Protein AF-J9H4K2-F1 (afdb_monomer_lite)

InterPro domains:
  IPR011990 Tetratricopeptide-like helical domain superfamily [G3DSA:1.25.40.10] (13-102)
  IPR011990 Tetratricopeptide-like helical domain superfamily [SSF48452] (18-100)
  IPR019734 Tetratricopeptide repeat [PF13174] (19-44)
  IPR019734 Tetratricopeptide repeat [PS50005] (46-79)
  IPR019734 Tetratricopeptide repeat [SM00028] (46-79)

Foldseek 3Di:
DPPPPPPVVVLVVLLVVLVVCVVVLVLVVSLVSLVVSCVVCVPDALSSLQSNLSSCVSVVVLVSSLVSLVVNCVRPVPDPSVVVNVVSVVVVCVVCVVVPPD

Secondary structure (DSSP, 8-state):
------TTHHHHHHHHHHHHHHHHT-HHHHHHHHHHHHHH-TT--HHHHHHHHHHHHHHT-HHHHHHHHHHHHHH-TTSTHHHHHHHHHHHHHHHHTTTS--

Organism: NCBI:txid749906

Radius of gyration: 15.87 Å; chains: 1; bounding box: 60×27×39 Å

Sequence (102 aa):
MKHQISTAEQPAQELATARRLLTEGDTEAAIRTLNAFIGNHPDTDDQPFYLLGNAYRKRGDWQQALNQYLEAIDRNPDSPACAARDMLMDILNFYHKDMFNQ

Structure (mmCIF, N/CA/C/O backbone):
data_AF-J9H4K2-F1
#
_entry.id   AF-J9H4K2-F1
#
loop_
_atom_site.group_PDB
_atom_site.id
_atom_site.type_symbol
_atom_site.label_atom_id
_atom_site.label_alt_id
_atom_site.label_comp_id
_atom_site.label_asym_id
_atom_site.label_entity_id
_atom_site.label_seq_id
_atom_site.pdbx_PDB_ins_code
_atom_site.Cartn_x
_atom_site.Cartn_y
_atom_site.Cartn_z
_atom_site.occupancy
_atom_site.B_iso_or_equiv
_atom_site.auth_seq_id
_atom_site.auth_comp_id
_atom_site.auth_asym_id
_atom_site.auth_atom_id
_atom_site.pdbx_PDB_model_num
ATOM 1 N N . MET A 1 1 ? -31.635 3.961 20.425 1.00 48.09 1 MET A N 1
ATOM 2 C CA . MET A 1 1 ? -31.149 2.789 19.667 1.00 48.09 1 MET A CA 1
ATOM 3 C C . MET A 1 1 ? -29.634 2.860 19.629 1.00 48.09 1 MET A C 1
ATOM 5 O O . MET A 1 1 ? -29.096 3.724 18.951 1.00 48.09 1 MET A O 1
ATOM 9 N N . LYS A 1 2 ? -28.947 2.065 20.454 1.00 48.41 2 LYS A N 1
ATOM 10 C CA . LYS A 1 2 ? -27.482 1.998 20.439 1.00 48.41 2 LYS A CA 1
ATOM 11 C C . LYS A 1 2 ? -27.137 0.962 19.375 1.00 48.41 2 LYS A C 1
ATOM 13 O O . LYS A 1 2 ? -27.388 -0.214 19.606 1.00 48.41 2 LYS A O 1
ATOM 18 N N . HIS A 1 3 ? -26.707 1.404 18.195 1.00 53.97 3 HIS A N 1
ATOM 19 C CA . HIS A 1 3 ? -26.198 0.487 17.178 1.00 53.97 3 HIS A CA 1
ATOM 20 C C . HIS A 1 3 ? -24.947 -0.156 17.767 1.00 53.97 3 HIS A C 1
ATOM 22 O O . HIS A 1 3 ? -23.924 0.497 17.956 1.00 53.97 3 HIS A O 1
ATOM 28 N N . GLN A 1 4 ? -25.100 -1.404 18.187 1.00 52.53 4 GLN A N 1
ATOM 29 C CA . GLN A 1 4 ? -24.024 -2.241 18.670 1.00 52.53 4 GLN A CA 1
ATOM 30 C C . GLN A 1 4 ? -23.282 -2.675 17.410 1.00 52.53 4 GLN A C 1
ATOM 32 O O . GLN A 1 4 ? -23.721 -3.586 16.719 1.00 52.53 4 GLN A O 1
ATOM 37 N N . ILE A 1 5 ? -22.262 -1.902 17.034 1.00 55.16 5 ILE A N 1
ATOM 38 C CA . ILE A 1 5 ? -21.405 -2.204 15.885 1.00 55.16 5 ILE A CA 1
ATOM 39 C C . ILE A 1 5 ? -20.803 -3.578 16.170 1.00 55.16 5 ILE A C 1
ATOM 41 O O . ILE A 1 5 ? -20.184 -3.768 17.221 1.00 55.16 5 ILE A O 1
ATOM 45 N N . SER A 1 6 ? -21.059 -4.549 15.296 1.00 57.38 6 SER A N 1
ATOM 46 C CA . SER A 1 6 ? -20.553 -5.902 15.489 1.00 57.38 6 SER A CA 1
ATOM 47 C C . SER A 1 6 ? -19.031 -5.857 15.389 1.00 57.38 6 SER A C 1
ATOM 49 O O . SER A 1 6 ? -18.480 -5.215 14.497 1.00 57.38 6 SER A O 1
ATOM 51 N N . THR A 1 7 ? -18.328 -6.557 16.275 1.00 59.06 7 THR A N 1
ATOM 52 C CA . THR A 1 7 ? -16.856 -6.564 16.364 1.00 59.06 7 THR A CA 1
ATOM 53 C C . THR A 1 7 ? -16.161 -6.987 15.058 1.00 59.06 7 THR A C 1
ATOM 55 O O . THR A 1 7 ? -14.991 -6.688 14.853 1.00 59.06 7 THR A O 1
ATOM 58 N N . ALA A 1 8 ? -16.887 -7.649 14.150 1.00 59.38 8 ALA A N 1
ATOM 59 C CA . ALA A 1 8 ? -16.422 -8.048 12.822 1.00 59.38 8 ALA A CA 1
ATOM 60 C C . ALA A 1 8 ? -16.495 -6.931 11.754 1.00 59.38 8 ALA A C 1
ATOM 62 O O . ALA A 1 8 ? -15.836 -7.030 10.724 1.00 59.38 8 ALA A O 1
ATOM 63 N N . GLU A 1 9 ? -17.267 -5.862 11.977 1.00 64.44 9 GLU A N 1
ATOM 64 C CA . GLU A 1 9 ? -17.438 -4.755 11.016 1.00 64.44 9 GLU A CA 1
ATOM 65 C C . GLU A 1 9 ? -16.372 -3.662 11.182 1.00 64.44 9 GLU A C 1
ATOM 67 O O . GLU A 1 9 ? -16.078 -2.917 10.246 1.00 64.44 9 GLU A O 1
ATOM 72 N N . GLN A 1 10 ? -15.762 -3.594 12.367 1.00 72.56 10 GLN A N 1
ATOM 73 C CA . GLN A 1 10 ? -14.730 -2.617 12.708 1.00 72.56 10 GLN A CA 1
ATOM 74 C C . GLN A 1 10 ? -13.533 -2.646 11.742 1.00 72.56 10 GLN A C 1
ATOM 76 O O . GLN A 1 10 ? -13.231 -1.597 11.166 1.00 72.56 10 GLN A O 1
ATOM 81 N N . PRO A 1 11 ? -12.903 -3.806 11.456 1.00 83.19 11 PRO A N 1
ATOM 82 C CA . PRO A 1 11 ? -11.737 -3.813 10.586 1.00 83.19 11 PRO A CA 1
ATOM 83 C C . PRO A 1 11 ? -12.063 -3.435 9.131 1.00 83.19 11 PRO A C 1
ATOM 85 O O . PRO A 1 11 ? -11.315 -2.708 8.473 1.00 83.19 11 PRO A O 1
ATOM 88 N N . ALA A 1 12 ? -13.223 -3.861 8.627 1.00 85.31 12 ALA A N 1
ATOM 89 C CA . ALA A 1 12 ? -13.676 -3.495 7.288 1.00 85.31 12 ALA A CA 1
ATOM 90 C C . ALA A 1 12 ? -13.907 -1.977 7.160 1.00 85.31 12 ALA A C 1
ATOM 92 O O . ALA A 1 12 ? -13.555 -1.369 6.145 1.00 85.31 12 ALA A O 1
ATOM 93 N N . GLN A 1 13 ? -14.457 -1.346 8.200 1.00 87.38 13 GLN A N 1
ATOM 94 C CA . GLN A 1 13 ? -14.694 0.094 8.230 1.00 87.38 13 GLN A CA 1
ATOM 95 C C . GLN A 1 13 ? -13.389 0.904 8.328 1.00 87.38 13 GLN A C 1
ATOM 97 O O . GLN A 1 13 ? -13.267 1.964 7.703 1.00 87.38 13 GLN A O 1
ATOM 102 N N . GLU A 1 14 ? -12.393 0.406 9.059 1.00 87.81 14 GLU A N 1
ATOM 103 C CA . GLU A 1 14 ? -11.060 1.016 9.126 1.00 87.81 14 GLU A CA 1
ATOM 104 C C . GLU A 1 14 ? -10.361 0.995 7.758 1.00 87.81 14 GLU A C 1
ATOM 106 O O . GLU A 1 14 ? -9.861 2.029 7.299 1.00 87.81 14 GLU A O 1
ATOM 111 N N . LEU A 1 15 ? -10.431 -0.127 7.033 1.00 91.56 15 LEU A N 1
ATOM 112 C CA . LEU A 1 15 ? -9.911 -0.217 5.664 1.00 91.56 15 LEU A CA 1
ATOM 113 C C . LEU A 1 15 ? -10.680 0.666 4.679 1.00 91.56 15 LEU A C 1
ATOM 115 O O . LEU A 1 15 ? -10.072 1.317 3.824 1.00 91.56 15 LEU A O 1
ATOM 119 N N . ALA A 1 16 ? -12.006 0.740 4.800 1.00 93.81 16 ALA A N 1
ATOM 120 C CA . ALA A 1 16 ? -12.814 1.654 3.996 1.00 93.81 16 ALA A CA 1
ATOM 121 C C . ALA A 1 16 ? -12.416 3.121 4.239 1.00 93.81 16 ALA A C 1
ATOM 123 O O . ALA A 1 16 ? -12.317 3.909 3.295 1.00 93.81 16 ALA A O 1
ATOM 124 N N . THR A 1 17 ? -12.109 3.475 5.489 1.00 94.69 17 THR A N 1
ATOM 125 C CA . THR A 1 17 ? -11.618 4.808 5.856 1.00 94.69 17 THR A CA 1
ATOM 126 C C . THR A 1 17 ? -10.270 5.099 5.204 1.00 94.69 17 THR A C 1
ATOM 128 O O . THR A 1 17 ? -10.116 6.148 4.579 1.00 94.69 17 THR A O 1
ATOM 131 N N . ALA A 1 18 ? -9.320 4.161 5.264 1.00 95.12 18 ALA A N 1
ATOM 132 C CA . ALA A 1 18 ? -8.027 4.309 4.599 1.00 95.12 18 ALA A CA 1
ATOM 133 C C . ALA A 1 18 ? -8.165 4.516 3.079 1.00 95.12 18 ALA A C 1
ATOM 135 O O . ALA A 1 18 ? -7.521 5.399 2.511 1.00 95.12 18 ALA A O 1
ATOM 136 N N . ARG A 1 19 ? -9.048 3.762 2.408 1.00 95.44 19 ARG A N 1
ATOM 137 C CA . ARG A 1 19 ? -9.326 3.940 0.967 1.00 95.44 19 ARG A CA 1
ATOM 138 C C . ARG A 1 19 ? -9.871 5.321 0.638 1.00 95.44 19 ARG A C 1
ATOM 140 O O . ARG A 1 19 ? -9.468 5.921 -0.361 1.00 95.44 19 ARG A O 1
ATOM 147 N N . ARG A 1 20 ? -10.791 5.820 1.466 1.00 97.31 20 ARG A N 1
ATOM 148 C CA . ARG A 1 20 ? -11.358 7.157 1.300 1.00 97.31 20 ARG A CA 1
ATOM 149 C C . ARG A 1 20 ? -10.265 8.220 1.417 1.00 97.31 20 ARG A C 1
ATOM 151 O O . ARG A 1 20 ? -10.134 9.024 0.503 1.00 97.31 20 ARG A O 1
ATOM 158 N N . LEU A 1 21 ? -9.411 8.137 2.439 1.00 96.75 21 LEU A N 1
ATOM 159 C CA . LEU A 1 21 ? -8.278 9.055 2.624 1.00 96.75 21 LEU A CA 1
ATOM 160 C C . LEU A 1 21 ? -7.322 9.054 1.415 1.00 96.75 21 LEU A C 1
ATOM 162 O 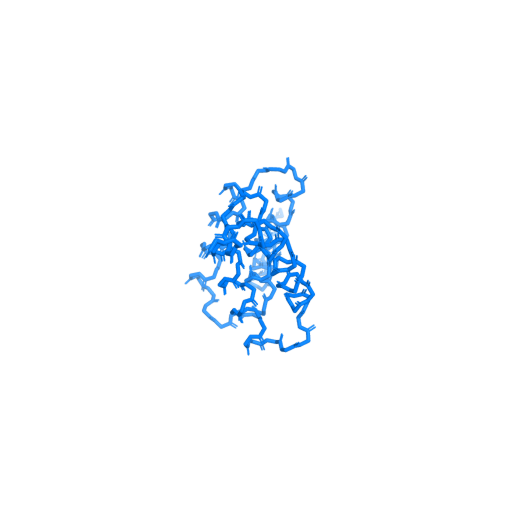O . LEU A 1 21 ? -6.905 10.110 0.950 1.00 96.75 21 LEU A O 1
ATOM 166 N N . LEU A 1 22 ? -7.030 7.887 0.827 1.00 95.81 22 LEU A N 1
ATOM 167 C CA . LEU A 1 22 ? -6.214 7.797 -0.398 1.00 95.81 22 LEU A CA 1
ATOM 168 C C . LEU A 1 22 ? -6.862 8.442 -1.629 1.00 95.81 22 LEU A C 1
ATOM 170 O O . LEU A 1 22 ? -6.152 8.904 -2.533 1.00 95.81 22 LEU A O 1
ATOM 174 N N . THR A 1 23 ? -8.193 8.428 -1.679 1.00 95.38 23 THR A N 1
ATOM 175 C CA . THR A 1 23 ? -8.987 9.048 -2.747 1.00 95.38 23 THR A CA 1
ATOM 176 C C . THR A 1 23 ? -9.036 10.564 -2.571 1.00 95.38 23 THR A C 1
ATOM 178 O O . THR A 1 23 ? -8.896 11.292 -3.547 1.00 95.38 23 THR A O 1
ATOM 181 N N . GLU A 1 24 ? -9.154 11.030 -1.328 1.00 95.75 24 GLU A N 1
ATOM 182 C CA . GLU A 1 24 ? -9.129 12.449 -0.949 1.00 95.75 24 GLU A CA 1
ATOM 183 C C . GLU A 1 24 ? -7.727 13.070 -1.063 1.00 95.75 24 GLU A C 1
ATOM 185 O O . GLU A 1 24 ? -7.590 14.286 -1.137 1.00 95.75 24 GLU A O 1
ATOM 190 N N . GLY A 1 25 ? -6.682 12.240 -1.141 1.00 93.50 25 GLY A N 1
ATOM 191 C CA . GLY A 1 25 ? -5.291 12.681 -1.254 1.00 93.50 25 GLY A CA 1
ATOM 192 C C . GLY A 1 25 ? -4.574 12.822 0.090 1.00 93.50 25 GLY A C 1
ATOM 193 O O . GLY A 1 25 ? -3.365 13.063 0.098 1.00 93.50 25 GLY A O 1
ATOM 194 N N . ASP A 1 26 ? -5.270 12.566 1.201 1.00 96.88 26 ASP A N 1
ATOM 195 C CA . ASP A 1 26 ? -4.762 12.563 2.578 1.00 96.88 26 ASP A CA 1
ATOM 196 C C . ASP A 1 26 ? -3.870 11.342 2.856 1.00 96.88 26 ASP A C 1
ATOM 198 O O . ASP A 1 26 ? -4.116 10.492 3.717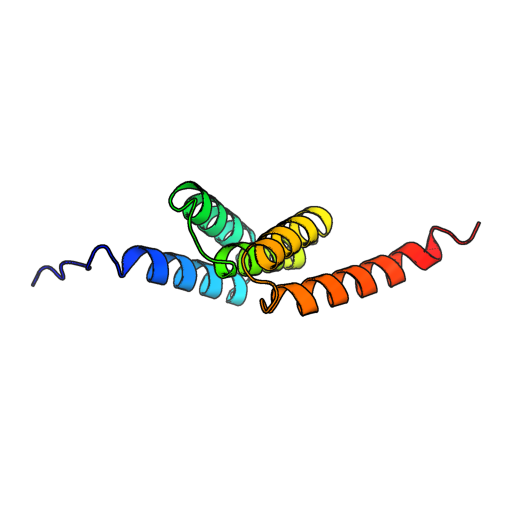 1.00 96.88 26 ASP A O 1
ATOM 202 N N . THR A 1 27 ? -2.786 11.260 2.094 1.00 95.94 27 THR A N 1
ATOM 203 C CA . THR A 1 27 ? -1.887 10.108 2.021 1.00 95.94 27 THR A CA 1
ATOM 204 C C . THR A 1 27 ? -1.241 9.810 3.374 1.00 95.94 27 THR A C 1
ATOM 206 O O . THR A 1 27 ? -1.190 8.658 3.795 1.00 95.94 27 THR A O 1
ATOM 209 N N . GLU A 1 28 ? -0.826 10.840 4.112 1.00 97.25 28 GLU A N 1
ATOM 210 C CA . GLU A 1 28 ? -0.249 10.685 5.453 1.00 97.25 28 GLU A CA 1
ATOM 211 C C . GLU A 1 28 ? -1.248 10.120 6.468 1.00 97.25 28 GLU A C 1
ATOM 213 O O . GLU A 1 28 ? -0.890 9.292 7.308 1.00 97.25 28 GLU A O 1
ATOM 218 N N . ALA A 1 29 ? -2.512 10.547 6.399 1.00 96.81 29 ALA A N 1
ATOM 219 C CA . ALA A 1 29 ? -3.551 10.005 7.265 1.00 96.81 29 ALA A CA 1
ATOM 220 C C . ALA A 1 29 ? -3.830 8.539 6.916 1.00 96.81 29 ALA A C 1
ATOM 222 O O . ALA A 1 29 ? -3.884 7.707 7.820 1.00 96.81 29 ALA A O 1
ATOM 223 N N . ALA A 1 30 ? -3.909 8.209 5.622 1.00 97.56 30 ALA A N 1
ATOM 224 C CA . ALA A 1 30 ? -4.080 6.834 5.166 1.00 97.56 30 ALA A CA 1
ATOM 225 C C . ALA A 1 30 ? -2.950 5.914 5.658 1.00 97.56 30 ALA A C 1
ATOM 227 O O . ALA A 1 30 ? -3.232 4.839 6.182 1.00 97.56 30 ALA A O 1
ATOM 228 N N . ILE A 1 31 ? -1.688 6.349 5.556 1.00 98.00 31 ILE A N 1
ATOM 229 C CA . ILE A 1 31 ? -0.518 5.595 6.040 1.00 98.00 31 ILE A CA 1
ATOM 230 C C . ILE A 1 31 ? -0.629 5.314 7.540 1.00 98.00 31 ILE A C 1
ATOM 232 O O . ILE A 1 31 ? -0.399 4.186 7.973 1.00 98.00 31 ILE A O 1
ATOM 236 N N . ARG A 1 32 ? -0.994 6.316 8.351 1.00 97.06 32 ARG A N 1
ATOM 237 C CA . ARG A 1 32 ? -1.163 6.122 9.801 1.00 97.06 32 ARG A CA 1
ATOM 238 C C . ARG A 1 32 ? -2.280 5.132 10.117 1.00 97.06 32 ARG A C 1
ATOM 240 O O . ARG A 1 32 ? -2.071 4.245 10.938 1.00 97.06 32 ARG A O 1
ATOM 247 N N . THR A 1 33 ? -3.432 5.264 9.458 1.00 95.81 33 THR A N 1
ATOM 248 C CA . THR A 1 33 ? -4.569 4.351 9.644 1.00 95.81 33 THR A CA 1
ATOM 249 C C . THR A 1 33 ? -4.200 2.918 9.270 1.00 95.81 33 THR A C 1
ATOM 251 O O . THR A 1 33 ? -4.469 2.007 10.041 1.00 95.81 33 THR A O 1
ATOM 254 N N . LEU A 1 34 ? -3.532 2.714 8.134 1.00 97.00 34 LEU A N 1
ATOM 255 C CA . LEU A 1 34 ? -3.138 1.383 7.664 1.00 97.00 34 LEU A CA 1
ATOM 256 C C . LEU A 1 34 ? -2.065 0.738 8.549 1.00 97.00 34 LEU A C 1
ATOM 258 O O . LEU A 1 34 ? -2.164 -0.447 8.844 1.00 97.00 34 LEU A O 1
ATOM 262 N N . ASN A 1 35 ? -1.081 1.503 9.029 1.00 96.56 35 ASN A N 1
ATOM 263 C CA . ASN A 1 35 ? -0.083 0.980 9.967 1.00 96.56 35 ASN A CA 1
ATOM 264 C C . ASN A 1 35 ? -0.708 0.569 11.306 1.00 96.56 35 ASN A C 1
ATOM 266 O O . ASN A 1 35 ? -0.378 -0.489 11.836 1.00 96.56 35 ASN A O 1
ATOM 270 N N . ALA A 1 36 ? -1.627 1.380 11.841 1.00 94.94 36 ALA A N 1
ATOM 271 C CA . ALA A 1 36 ? -2.359 1.025 13.055 1.00 94.94 36 ALA A CA 1
ATOM 272 C C . ALA A 1 36 ? -3.205 -0.240 12.843 1.00 94.94 36 ALA A C 1
ATOM 274 O O . ALA A 1 36 ? -3.184 -1.140 13.677 1.00 94.94 36 ALA A O 1
ATOM 275 N N . PHE A 1 37 ? -3.884 -0.330 11.699 1.00 94.44 37 PHE A N 1
ATOM 276 C CA . PHE A 1 37 ? -4.679 -1.490 11.321 1.00 94.44 37 PHE A CA 1
ATOM 277 C C . PHE A 1 37 ? -3.839 -2.773 11.277 1.00 94.44 37 PHE A C 1
ATOM 279 O O . PHE A 1 37 ? -4.164 -3.744 11.953 1.00 94.44 37 PHE A O 1
ATOM 286 N N . ILE A 1 38 ? -2.726 -2.765 10.538 1.00 94.56 38 ILE A N 1
ATOM 287 C CA . ILE A 1 38 ? -1.826 -3.921 10.413 1.00 94.56 38 ILE A CA 1
ATOM 288 C C . ILE A 1 38 ? -1.228 -4.300 11.776 1.00 94.56 38 ILE A C 1
ATOM 290 O O . ILE A 1 38 ? -1.144 -5.480 12.105 1.00 94.56 38 ILE A O 1
ATOM 294 N N . GLY A 1 39 ? -0.863 -3.316 12.605 1.00 93.06 39 GLY A N 1
ATOM 295 C CA . GLY A 1 39 ? -0.341 -3.565 13.952 1.00 93.06 39 GLY A CA 1
ATOM 296 C C . GLY A 1 39 ? -1.357 -4.210 14.902 1.00 93.06 39 GLY A C 1
ATOM 297 O O . GLY A 1 39 ? -0.976 -5.010 15.753 1.00 93.06 39 GLY A O 1
ATOM 298 N N . ASN A 1 40 ? -2.644 -3.895 14.743 1.00 91.06 40 ASN A N 1
ATOM 299 C CA . ASN A 1 40 ? -3.731 -4.485 15.528 1.00 91.06 40 ASN A CA 1
ATOM 300 C C . ASN A 1 40 ? -4.213 -5.835 14.966 1.00 91.06 40 ASN A C 1
ATOM 302 O O . ASN A 1 40 ? -4.832 -6.617 15.689 1.00 91.06 40 ASN A O 1
ATOM 306 N N . HIS A 1 41 ? -3.936 -6.106 13.689 1.00 88.31 41 HIS A N 1
ATOM 307 C CA . HIS A 1 41 ? -4.388 -7.286 12.958 1.00 88.31 41 HIS A CA 1
ATOM 308 C C . HIS A 1 41 ? -3.210 -7.958 12.230 1.00 88.31 41 HIS A C 1
ATOM 310 O O . HIS A 1 41 ? -3.125 -7.876 11.003 1.00 88.31 41 HIS A O 1
ATOM 316 N N . PRO A 1 42 ? -2.299 -8.636 12.956 1.00 86.44 42 PRO A N 1
ATOM 317 C CA . PRO A 1 42 ? -1.115 -9.254 12.352 1.00 86.44 42 PRO A CA 1
ATOM 318 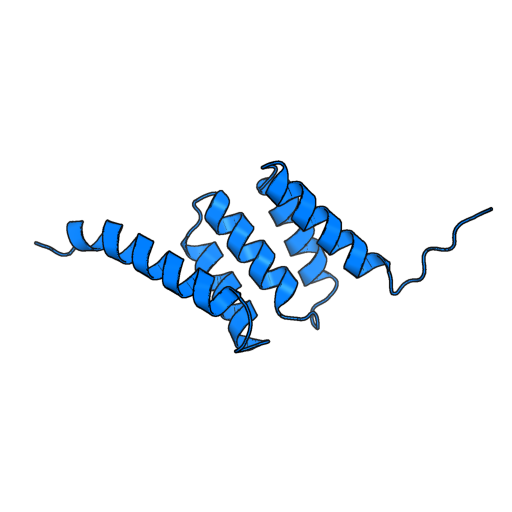C C . PRO A 1 42 ? -1.461 -10.341 11.321 1.00 86.44 42 PRO A C 1
ATOM 320 O O . PRO A 1 42 ? -0.731 -10.512 10.347 1.00 86.44 42 PRO A O 1
ATOM 323 N N . ASP A 1 43 ? -2.605 -11.009 11.498 1.00 87.62 43 ASP A N 1
ATOM 324 C CA . ASP A 1 43 ? -3.109 -12.078 10.625 1.00 87.62 43 ASP A CA 1
ATOM 325 C C . ASP A 1 43 ? -4.052 -11.558 9.522 1.00 87.62 43 ASP A C 1
ATOM 327 O O . ASP A 1 43 ? -4.929 -12.277 9.046 1.00 87.62 43 ASP A O 1
ATOM 331 N N . THR A 1 44 ? -3.944 -10.279 9.151 1.00 88.56 44 THR A N 1
ATOM 332 C CA . THR A 1 44 ? -4.766 -9.700 8.082 1.00 88.56 44 THR A CA 1
ATOM 333 C C . THR A 1 44 ? -4.296 -10.126 6.685 1.00 88.56 44 THR A C 1
ATOM 335 O O . THR A 1 44 ? -3.121 -10.435 6.477 1.00 88.56 44 THR A O 1
ATOM 338 N N . ASP A 1 45 ? -5.227 -10.110 5.727 1.00 92.50 45 ASP A N 1
ATOM 339 C CA . ASP A 1 45 ? -5.000 -10.463 4.322 1.00 92.50 45 ASP A CA 1
ATOM 340 C C . ASP A 1 45 ? -4.054 -9.478 3.602 1.00 92.50 45 ASP A C 1
ATOM 342 O O . ASP A 1 45 ? -3.543 -8.518 4.175 1.00 92.50 45 ASP A O 1
ATOM 346 N N . ASP A 1 46 ? -3.834 -9.668 2.300 1.00 96.00 46 ASP A N 1
ATOM 347 C CA . ASP A 1 46 ? -2.941 -8.836 1.480 1.00 96.00 46 ASP A CA 1
ATOM 348 C C . ASP A 1 46 ? -3.406 -7.379 1.306 1.00 96.00 46 ASP A C 1
ATOM 350 O O . ASP A 1 46 ? -2.615 -6.461 1.069 1.00 96.00 46 ASP A O 1
ATOM 354 N N . GLN A 1 47 ? -4.712 -7.152 1.423 1.00 95.81 47 GLN A N 1
ATOM 355 C CA . GLN A 1 47 ? -5.357 -5.907 1.034 1.00 95.81 47 GLN A CA 1
ATOM 356 C C . GLN A 1 47 ? -4.843 -4.638 1.756 1.00 95.81 47 GLN A C 1
ATOM 358 O O . GLN A 1 47 ? -4.655 -3.618 1.081 1.00 95.81 47 GLN A O 1
ATOM 363 N N . PRO A 1 48 ? -4.605 -4.629 3.082 1.00 96.44 48 PRO A N 1
ATOM 364 C CA . PRO A 1 48 ? -4.062 -3.469 3.790 1.00 96.44 48 PRO A CA 1
ATOM 365 C C . PRO A 1 48 ? -2.633 -3.145 3.347 1.00 96.44 48 PRO A C 1
ATOM 367 O O . PRO A 1 48 ? -2.309 -1.971 3.170 1.00 96.44 48 PRO A O 1
ATOM 370 N N . PHE A 1 49 ? -1.807 -4.165 3.091 1.00 97.94 49 PHE A N 1
ATOM 371 C CA . PHE A 1 49 ? -0.442 -4.006 2.582 1.00 97.94 49 PHE A CA 1
ATOM 372 C C . PHE A 1 49 ? -0.450 -3.413 1.169 1.00 97.94 49 PHE A C 1
ATOM 374 O O . PHE A 1 49 ? 0.262 -2.447 0.894 1.00 97.94 49 PHE A O 1
ATOM 381 N N . TYR A 1 50 ? -1.348 -3.884 0.299 1.00 98.19 50 TYR A N 1
ATOM 382 C CA . TYR A 1 50 ? -1.551 -3.294 -1.026 1.00 98.19 50 TYR A CA 1
ATOM 383 C C . TYR A 1 50 ? -1.963 -1.811 -0.955 1.00 98.19 50 TYR A C 1
ATOM 385 O O . TYR A 1 50 ? -1.433 -0.964 -1.683 1.00 98.19 50 TYR A O 1
ATOM 393 N N . LEU A 1 51 ? -2.899 -1.461 -0.068 1.00 97.69 51 LEU A N 1
ATOM 394 C CA . LEU A 1 51 ? -3.313 -0.069 0.135 1.00 97.69 51 LEU A CA 1
ATOM 395 C C . LEU A 1 51 ? -2.183 0.790 0.710 1.00 97.69 51 LEU A C 1
ATOM 397 O O . LEU A 1 51 ? -2.025 1.939 0.294 1.00 97.69 51 LEU A O 1
ATOM 401 N N . LEU A 1 52 ? -1.379 0.240 1.618 1.00 98.19 52 LEU A N 1
ATOM 402 C CA . LEU A 1 52 ? -0.257 0.946 2.227 1.00 98.19 52 LEU A CA 1
ATOM 403 C C . LEU A 1 52 ? 0.858 1.186 1.202 1.00 98.19 52 LEU A C 1
ATOM 405 O O . LEU A 1 52 ? 1.397 2.290 1.134 1.00 98.19 52 LEU A O 1
ATOM 409 N N . GLY A 1 53 ? 1.120 0.214 0.326 1.00 98.06 53 GLY A N 1
ATOM 410 C CA . GLY A 1 53 ? 2.014 0.383 -0.817 1.00 98.06 53 GLY A CA 1
ATOM 411 C C . GLY A 1 53 ? 1.551 1.497 -1.755 1.00 98.06 53 GLY A C 1
ATOM 412 O O . GLY A 1 53 ? 2.337 2.367 -2.131 1.00 98.06 53 GLY A O 1
ATOM 413 N N . ASN A 1 54 ? 0.249 1.558 -2.052 1.00 98.00 54 ASN A N 1
ATOM 414 C CA . ASN A 1 54 ? -0.335 2.649 -2.838 1.00 98.00 54 ASN A CA 1
ATOM 415 C C . ASN A 1 54 ? -0.199 4.015 -2.158 1.00 98.00 54 ASN A C 1
ATOM 417 O O . ASN A 1 54 ? 0.015 5.021 -2.840 1.00 98.00 54 ASN A O 1
ATOM 421 N N . ALA A 1 55 ? -0.321 4.055 -0.832 1.00 98.12 55 ALA A N 1
ATOM 422 C CA . ALA A 1 55 ? -0.135 5.263 -0.046 1.00 98.12 55 ALA A CA 1
ATOM 423 C C . ALA A 1 55 ? 1.311 5.767 -0.144 1.00 98.12 55 ALA A C 1
ATOM 425 O O . ALA A 1 55 ? 1.548 6.906 -0.547 1.00 98.12 55 ALA A O 1
ATOM 426 N N . TYR A 1 56 ? 2.292 4.900 0.113 1.00 98.19 56 TYR A N 1
ATOM 427 C CA . TYR A 1 56 ? 3.705 5.250 -0.028 1.00 98.19 56 TYR A CA 1
ATOM 428 C C . TYR A 1 56 ? 4.065 5.644 -1.465 1.00 98.19 56 TYR A C 1
ATOM 430 O O . TYR A 1 56 ? 4.762 6.638 -1.670 1.00 98.19 56 TYR A O 1
ATOM 438 N N . ARG A 1 57 ? 3.497 4.963 -2.469 1.00 96.50 57 ARG A N 1
ATOM 439 C CA . ARG A 1 57 ? 3.671 5.313 -3.885 1.00 96.50 57 ARG A CA 1
ATOM 440 C C . ARG A 1 57 ? 3.163 6.725 -4.181 1.00 96.50 57 ARG A C 1
ATOM 442 O O . ARG A 1 57 ? 3.861 7.495 -4.829 1.00 96.50 57 ARG A O 1
ATOM 449 N N . LYS A 1 58 ? 1.968 7.088 -3.697 1.00 95.50 58 LYS A N 1
ATOM 450 C CA . LYS A 1 58 ? 1.402 8.445 -3.843 1.00 95.50 58 LYS A CA 1
ATOM 451 C C . LYS A 1 58 ? 2.252 9.513 -3.155 1.00 95.50 58 LYS A C 1
ATOM 453 O O . LYS A 1 58 ? 2.329 10.629 -3.654 1.00 95.50 58 LYS A O 1
ATOM 458 N N . ARG A 1 59 ? 2.900 9.164 -2.042 1.00 96.12 59 ARG A N 1
ATOM 459 C CA . ARG A 1 59 ? 3.838 10.042 -1.332 1.00 96.12 59 ARG A CA 1
ATOM 460 C C . ARG A 1 59 ? 5.178 10.221 -2.059 1.00 96.12 59 ARG A C 1
ATOM 462 O O . ARG A 1 59 ? 5.898 11.165 -1.759 1.00 96.12 59 ARG A O 1
ATOM 469 N N . GLY A 1 60 ? 5.513 9.330 -2.995 1.00 94.25 60 GLY A N 1
ATOM 470 C CA . GLY A 1 60 ? 6.824 9.271 -3.650 1.00 94.25 60 GLY A CA 1
ATOM 471 C C . GLY A 1 60 ? 7.865 8.455 -2.877 1.00 94.25 60 GLY A C 1
ATOM 472 O O . GLY A 1 60 ? 9.045 8.483 -3.209 1.00 94.25 60 GLY A O 1
ATOM 473 N N . ASP A 1 61 ? 7.442 7.712 -1.853 1.00 96.00 61 ASP A N 1
ATOM 474 C CA . ASP A 1 61 ? 8.300 6.799 -1.100 1.00 96.00 61 ASP A CA 1
ATOM 475 C C . ASP A 1 61 ? 8.302 5.423 -1.775 1.00 96.00 61 ASP A C 1
ATOM 477 O O . ASP A 1 61 ? 7.615 4.482 -1.372 1.00 96.00 61 ASP A O 1
ATOM 481 N N . TRP A 1 62 ? 9.027 5.338 -2.888 1.00 93.44 62 TRP A N 1
ATOM 482 C CA . TRP A 1 62 ? 9.029 4.169 -3.765 1.00 93.44 62 TRP A CA 1
ATOM 483 C C . TRP A 1 62 ? 9.585 2.915 -3.086 1.00 93.44 62 TRP A C 1
ATOM 485 O O . TRP A 1 62 ? 9.104 1.814 -3.343 1.00 93.44 62 TRP A O 1
ATOM 495 N N . GLN A 1 63 ? 10.561 3.071 -2.187 1.00 94.44 63 GLN A N 1
ATOM 496 C CA . GLN A 1 63 ? 11.142 1.950 -1.453 1.00 94.44 63 GLN A CA 1
ATOM 497 C C . GLN A 1 63 ? 10.121 1.340 -0.490 1.00 94.44 63 GLN A C 1
ATOM 499 O O . GLN A 1 63 ? 9.927 0.124 -0.492 1.00 94.44 63 GLN A O 1
ATOM 504 N N . GLN A 1 64 ? 9.430 2.168 0.301 1.00 97.38 64 GLN A N 1
ATOM 505 C CA . GLN A 1 64 ? 8.377 1.657 1.175 1.00 97.38 64 GLN A CA 1
ATOM 506 C C . GLN A 1 64 ? 7.216 1.086 0.366 1.00 97.38 64 GLN A C 1
ATOM 508 O O . GLN A 1 64 ? 6.724 0.013 0.699 1.00 97.38 64 GLN A O 1
ATOM 513 N N . ALA A 1 65 ? 6.827 1.737 -0.733 1.00 98.06 65 ALA A N 1
ATOM 514 C CA . ALA A 1 65 ? 5.785 1.225 -1.615 1.00 98.06 65 ALA A CA 1
ATOM 515 C C . ALA A 1 65 ? 6.090 -0.196 -2.105 1.00 98.06 65 ALA A C 1
ATOM 517 O O . ALA A 1 65 ? 5.243 -1.079 -1.989 1.00 98.06 65 ALA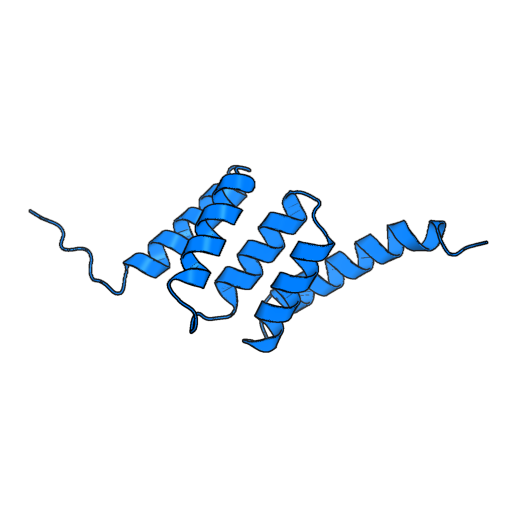 A O 1
ATOM 518 N N . LEU A 1 66 ? 7.315 -0.416 -2.593 1.00 97.38 66 LEU A N 1
ATOM 519 C CA . LEU A 1 66 ? 7.772 -1.717 -3.066 1.00 97.38 66 LEU A CA 1
ATOM 520 C C . LEU A 1 66 ? 7.720 -2.773 -1.959 1.00 97.38 66 LEU A C 1
ATOM 522 O O . LEU A 1 66 ? 7.177 -3.851 -2.186 1.00 97.38 66 LEU A O 1
ATOM 526 N N . ASN A 1 67 ? 8.226 -2.455 -0.765 1.00 97.62 67 ASN A N 1
ATOM 527 C CA . ASN A 1 67 ? 8.224 -3.395 0.356 1.00 97.62 67 ASN A CA 1
ATOM 528 C C . ASN A 1 67 ? 6.799 -3.831 0.722 1.00 97.62 67 ASN A C 1
ATOM 530 O O . ASN A 1 67 ? 6.546 -5.020 0.880 1.00 97.62 67 ASN A O 1
ATOM 534 N N . GLN A 1 68 ? 5.851 -2.892 0.787 1.00 98.25 68 GLN A N 1
ATOM 535 C CA . GLN A 1 68 ? 4.466 -3.235 1.125 1.00 98.25 68 GLN A CA 1
ATOM 536 C C . GLN A 1 68 ? 3.760 -4.015 0.012 1.00 98.25 68 GLN A C 1
ATOM 538 O O . GLN A 1 68 ? 2.924 -4.870 0.297 1.00 98.25 68 GLN A O 1
ATOM 543 N N . TYR A 1 69 ? 4.099 -3.775 -1.259 1.00 98.50 69 TYR A N 1
ATOM 544 C CA . TYR A 1 69 ? 3.595 -4.626 -2.336 1.00 98.50 69 TYR A CA 1
ATOM 545 C C . TYR A 1 69 ? 4.143 -6.049 -2.243 1.00 98.50 69 TYR A C 1
ATOM 547 O O . TYR A 1 69 ? 3.387 -6.985 -2.465 1.00 98.50 69 TYR A O 1
ATOM 555 N N . LEU A 1 70 ? 5.416 -6.231 -1.888 1.00 97.94 70 LEU A N 1
ATOM 556 C CA . LEU A 1 70 ? 5.985 -7.567 -1.693 1.00 97.94 70 LEU A CA 1
ATOM 557 C C . LEU A 1 70 ? 5.299 -8.313 -0.541 1.00 97.94 70 LEU A C 1
ATOM 559 O O . LEU A 1 70 ? 4.924 -9.465 -0.725 1.00 97.94 70 LEU A O 1
ATOM 563 N N . GLU A 1 71 ? 5.036 -7.644 0.583 1.00 97.38 71 GLU A N 1
ATOM 564 C CA . GLU A 1 71 ? 4.281 -8.216 1.712 1.00 97.38 71 GLU A CA 1
ATOM 565 C C . GLU A 1 71 ? 2.845 -8.624 1.344 1.00 97.38 71 GLU A C 1
ATOM 567 O O . GLU A 1 71 ? 2.325 -9.619 1.852 1.00 97.38 71 GLU A O 1
ATOM 572 N N . ALA A 1 72 ? 2.191 -7.864 0.461 1.00 97.88 72 ALA A N 1
ATOM 573 C CA . ALA A 1 72 ? 0.875 -8.220 -0.062 1.00 97.88 72 ALA A CA 1
ATOM 574 C C . ALA A 1 72 ? 0.943 -9.470 -0.959 1.00 97.88 72 ALA A C 1
ATOM 576 O O . ALA A 1 72 ? 0.102 -10.356 -0.847 1.00 97.88 72 ALA A O 1
ATOM 577 N N . ILE A 1 73 ? 1.959 -9.556 -1.822 1.00 98.19 73 ILE A N 1
ATOM 578 C CA . ILE A 1 73 ? 2.161 -10.680 -2.751 1.00 98.19 73 ILE A CA 1
ATOM 579 C C . ILE A 1 73 ? 2.530 -11.966 -2.003 1.00 98.19 73 ILE A C 1
ATOM 581 O O . ILE A 1 73 ? 2.072 -13.038 -2.385 1.00 98.19 73 ILE A O 1
ATOM 585 N N . ASP A 1 74 ? 3.331 -11.867 -0.940 1.00 97.06 74 ASP A N 1
ATOM 586 C CA . ASP A 1 74 ? 3.702 -13.015 -0.104 1.00 97.06 74 ASP A CA 1
ATOM 587 C C . ASP A 1 74 ? 2.471 -13.647 0.565 1.00 97.06 74 ASP A C 1
ATOM 589 O O . ASP A 1 74 ? 2.317 -14.867 0.584 1.00 97.06 74 ASP A O 1
ATOM 593 N N . ARG A 1 75 ? 1.531 -12.807 1.021 1.00 94.94 75 ARG A N 1
ATOM 594 C CA . ARG A 1 75 ? 0.245 -13.251 1.581 1.00 94.94 75 ARG A CA 1
ATOM 595 C C . ARG A 1 75 ? -0.709 -13.789 0.522 1.00 94.94 75 ARG A C 1
ATOM 597 O O . ARG A 1 75 ? -1.393 -14.782 0.758 1.00 94.94 75 ARG A O 1
ATOM 604 N N . ASN A 1 76 ? -0.785 -13.117 -0.622 1.00 97.19 76 ASN A N 1
ATOM 605 C CA . ASN A 1 76 ? -1.671 -13.475 -1.719 1.00 97.19 76 ASN A CA 1
ATOM 606 C C . ASN A 1 76 ? -0.967 -13.239 -3.066 1.00 97.19 76 ASN A C 1
ATOM 608 O O . ASN A 1 76 ? -0.923 -12.103 -3.550 1.00 97.19 76 ASN A O 1
ATOM 612 N N . PRO A 1 77 ? -0.467 -14.303 -3.716 1.00 96.50 77 PRO A N 1
ATOM 613 C CA . PRO A 1 77 ? 0.199 -14.197 -5.013 1.00 96.50 77 PRO A CA 1
ATOM 614 C C . PRO A 1 77 ? -0.679 -13.608 -6.130 1.00 96.50 77 PRO A C 1
ATOM 616 O O . PRO A 1 77 ? -0.150 -13.022 -7.075 1.00 96.50 77 PRO A O 1
ATOM 619 N N . ASP A 1 78 ? -2.007 -13.706 -5.999 1.00 96.62 78 ASP A N 1
ATOM 620 C CA . ASP A 1 78 ? -2.986 -13.150 -6.943 1.00 96.62 78 ASP A CA 1
ATOM 621 C C . ASP A 1 78 ? -3.400 -11.7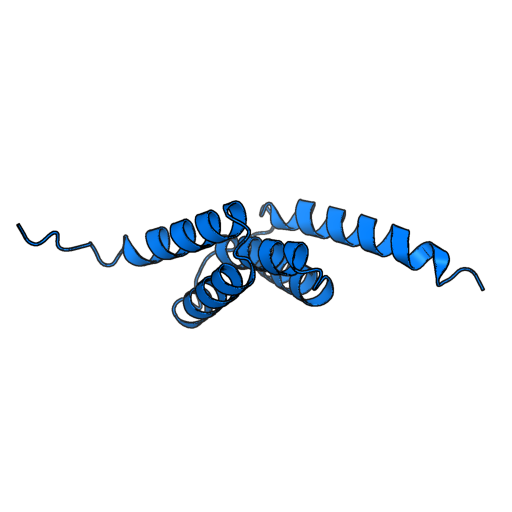06 -6.592 1.00 96.62 78 ASP A C 1
ATOM 623 O O . ASP A 1 78 ? -4.305 -11.130 -7.208 1.00 96.62 78 ASP A O 1
ATOM 627 N N . SER A 1 79 ? -2.747 -11.091 -5.601 1.00 96.69 79 SER A N 1
ATOM 628 C CA . SER A 1 79 ? -3.021 -9.717 -5.187 1.00 96.69 79 SER A CA 1
ATOM 629 C C . SER A 1 79 ? -2.799 -8.725 -6.341 1.00 96.69 79 SER A C 1
ATOM 631 O O . SER A 1 79 ? -1.804 -8.818 -7.072 1.00 96.69 79 SER A O 1
ATOM 633 N N . PRO A 1 80 ? -3.624 -7.661 -6.452 1.00 97.00 80 PRO A N 1
ATOM 634 C CA . PRO A 1 80 ? -3.354 -6.531 -7.347 1.00 97.00 80 PRO A CA 1
ATOM 635 C C . PRO A 1 80 ? -1.985 -5.867 -7.113 1.00 97.00 80 PRO A C 1
ATOM 637 O O . PRO A 1 80 ? -1.504 -5.115 -7.967 1.00 97.00 80 PRO A O 1
ATOM 640 N N . ALA A 1 81 ? -1.350 -6.135 -5.967 1.00 97.25 81 ALA A N 1
ATOM 641 C CA . ALA A 1 81 ? 0.006 -5.712 -5.658 1.00 97.25 81 ALA A CA 1
ATOM 642 C C . ALA A 1 81 ? 1.050 -6.207 -6.672 1.00 97.25 81 ALA A C 1
ATOM 644 O O . ALA A 1 81 ? 2.007 -5.477 -6.911 1.00 97.25 81 ALA A O 1
ATOM 645 N N . CYS A 1 82 ? 0.852 -7.361 -7.326 1.00 97.62 82 CYS A N 1
ATOM 646 C CA . CYS A 1 82 ? 1.730 -7.838 -8.404 1.00 97.62 82 CYS A CA 1
ATOM 647 C C . CYS A 1 82 ? 1.855 -6.799 -9.527 1.00 97.62 82 CYS A C 1
ATOM 649 O O . CYS A 1 82 ? 2.948 -6.314 -9.817 1.00 97.62 82 CYS A O 1
ATOM 651 N N . ALA A 1 83 ? 0.723 -6.370 -10.088 1.00 97.81 83 ALA A N 1
ATOM 652 C CA . ALA A 1 83 ? 0.706 -5.371 -11.154 1.00 97.81 83 ALA A CA 1
ATOM 653 C C . ALA A 1 83 ? 1.214 -3.997 -10.679 1.00 97.81 83 ALA A C 1
ATOM 655 O O . ALA A 1 83 ? 1.887 -3.285 -11.423 1.00 97.81 83 ALA A O 1
ATOM 656 N N . ALA A 1 84 ? 0.913 -3.611 -9.433 1.00 97.44 84 ALA A N 1
ATOM 657 C CA . ALA A 1 84 ? 1.377 -2.341 -8.872 1.00 97.44 84 ALA A CA 1
ATOM 658 C C . ALA A 1 84 ? 2.896 -2.317 -8.630 1.00 97.44 84 ALA A C 1
ATOM 660 O O . ALA A 1 84 ? 3.536 -1.292 -8.878 1.00 97.44 84 ALA A O 1
ATOM 661 N N . ARG A 1 85 ? 3.474 -3.439 -8.184 1.00 97.25 85 ARG A N 1
ATOM 662 C CA . ARG A 1 85 ? 4.920 -3.646 -8.064 1.00 97.25 85 ARG A CA 1
ATOM 663 C C . ARG A 1 85 ? 5.593 -3.537 -9.426 1.00 97.25 85 ARG A C 1
ATOM 665 O O . ARG A 1 85 ? 6.580 -2.819 -9.539 1.00 97.25 85 ARG A O 1
ATOM 672 N N . ASP A 1 86 ? 5.061 -4.217 -10.436 1.00 96.19 86 ASP A N 1
ATOM 673 C CA . ASP A 1 86 ? 5.658 -4.234 -11.776 1.00 96.19 86 ASP A CA 1
ATOM 674 C C . ASP A 1 86 ? 5.650 -2.835 -12.395 1.00 96.19 86 ASP A C 1
ATOM 676 O O . ASP A 1 86 ? 6.691 -2.342 -12.820 1.00 96.19 86 ASP A O 1
ATOM 680 N N . MET A 1 87 ? 4.522 -2.124 -12.295 1.00 95.38 87 MET A N 1
ATOM 681 C CA . MET A 1 87 ? 4.434 -0.720 -12.703 1.00 95.38 87 MET A CA 1
ATOM 682 C C . MET A 1 87 ? 5.450 0.161 -11.965 1.00 95.38 87 MET A C 1
ATOM 684 O O . MET A 1 87 ? 6.068 1.037 -12.567 1.00 95.38 87 MET A O 1
ATOM 688 N N . LEU A 1 88 ? 5.624 -0.040 -10.657 1.00 93.88 88 LEU A N 1
ATOM 689 C CA . LEU A 1 88 ? 6.596 0.718 -9.876 1.00 93.88 88 LEU A CA 1
ATOM 690 C C . LEU A 1 88 ? 8.034 0.428 -10.325 1.00 93.88 88 LEU A C 1
ATOM 692 O O . LEU A 1 88 ? 8.823 1.360 -10.464 1.00 93.88 88 LEU A O 1
ATOM 696 N N . MET A 1 89 ? 8.367 -0.835 -10.582 1.00 92.69 89 MET A N 1
ATOM 697 C CA . MET A 1 89 ? 9.677 -1.220 -11.102 1.00 92.69 89 MET A CA 1
ATOM 698 C C . MET A 1 89 ? 9.930 -0.634 -12.488 1.00 92.69 89 MET A C 1
ATOM 700 O O . MET A 1 89 ? 11.023 -0.135 -12.730 1.00 92.69 89 MET A O 1
ATOM 704 N N . ASP A 1 90 ? 8.934 -0.613 -13.373 1.00 91.94 90 ASP A N 1
ATOM 705 C CA . ASP A 1 90 ? 9.050 0.020 -14.690 1.00 91.94 90 ASP A CA 1
ATOM 706 C C . ASP A 1 90 ? 9.334 1.521 -14.576 1.00 91.94 90 ASP A C 1
ATOM 708 O O . ASP A 1 90 ? 10.215 2.043 -15.263 1.00 91.94 90 ASP A O 1
ATOM 712 N N . ILE A 1 91 ? 8.645 2.209 -13.660 1.00 88.06 91 ILE A N 1
ATOM 713 C CA . ILE A 1 91 ? 8.884 3.625 -13.362 1.00 88.06 91 ILE A CA 1
ATOM 714 C C . ILE A 1 91 ? 10.320 3.827 -12.860 1.00 88.06 91 ILE A C 1
ATOM 716 O O . ILE A 1 91 ? 11.047 4.664 -13.393 1.00 88.06 91 ILE A O 1
ATOM 720 N N . LEU A 1 92 ? 10.754 3.051 -11.864 1.00 86.25 92 LEU A N 1
ATOM 721 C CA . LEU A 1 92 ? 12.105 3.156 -11.306 1.00 86.25 92 LEU A CA 1
ATOM 722 C C . LEU A 1 92 ? 13.180 2.828 -12.346 1.00 86.25 92 LEU A C 1
ATOM 724 O O . LEU A 1 92 ? 14.178 3.536 -12.431 1.00 86.25 92 LEU A O 1
ATOM 728 N N . ASN A 1 93 ? 12.959 1.816 -13.184 1.00 85.81 93 ASN A N 1
ATOM 729 C CA . ASN A 1 93 ? 13.854 1.449 -14.278 1.00 85.81 93 ASN A CA 1
ATOM 730 C C . ASN A 1 93 ? 13.960 2.557 -15.330 1.00 85.81 93 ASN A C 1
ATOM 732 O O . ASN A 1 93 ? 15.048 2.780 -15.859 1.00 85.81 93 ASN A O 1
ATOM 736 N N . PHE A 1 94 ? 12.864 3.262 -15.629 1.00 81.50 94 PHE A N 1
ATOM 737 C CA . PHE A 1 94 ? 12.894 4.429 -16.508 1.00 81.50 94 PHE A CA 1
ATOM 738 C C . PHE A 1 94 ? 13.755 5.549 -15.912 1.00 81.50 94 PHE A C 1
ATOM 740 O O . PHE A 1 94 ? 14.643 6.051 -16.592 1.00 81.50 94 PHE A O 1
ATOM 747 N N . TYR A 1 95 ? 13.574 5.872 -14.627 1.00 70.81 95 TYR A N 1
ATOM 748 C CA . TYR A 1 95 ? 14.389 6.885 -13.946 1.00 70.81 95 TYR A CA 1
ATOM 749 C C . TYR A 1 95 ? 15.862 6.471 -13.772 1.00 70.81 95 TYR A C 1
ATOM 751 O O . TYR A 1 95 ? 16.747 7.321 -13.801 1.00 70.81 95 TYR A O 1
ATOM 759 N N . HIS A 1 96 ? 16.145 5.179 -13.580 1.00 60.34 96 HIS A N 1
ATOM 760 C CA . HIS A 1 96 ? 17.492 4.680 -13.278 1.00 60.34 96 HIS A CA 1
ATOM 761 C C . HIS A 1 96 ? 18.302 4.287 -14.523 1.00 60.34 96 HIS A C 1
ATOM 763 O O . HIS A 1 96 ? 19.530 4.225 -14.439 1.00 60.34 96 HIS A O 1
ATOM 769 N N . LYS A 1 97 ? 17.678 4.076 -15.693 1.00 53.12 97 LYS A N 1
ATOM 770 C CA . LYS A 1 97 ? 18.417 3.880 -16.958 1.00 53.12 97 LYS A CA 1
ATOM 771 C C . LYS A 1 97 ? 19.268 5.095 -17.350 1.00 53.12 97 LYS A C 1
ATOM 773 O O . LYS A 1 97 ? 20.285 4.905 -18.011 1.00 53.12 97 LYS A O 1
ATOM 778 N N . ASP A 1 98 ? 18.929 6.292 -16.872 1.00 53.66 98 ASP A N 1
ATOM 779 C CA . ASP A 1 98 ? 19.761 7.495 -17.028 1.00 53.66 98 ASP A CA 1
ATOM 780 C C . ASP A 1 98 ? 20.887 7.610 -15.975 1.00 53.66 98 ASP A C 1
ATOM 782 O O . ASP A 1 98 ? 21.779 8.443 -16.117 1.00 53.66 98 ASP A O 1
ATOM 786 N N . MET A 1 99 ? 20.899 6.764 -14.934 1.00 52.59 99 MET A N 1
ATOM 787 C CA . MET A 1 99 ? 21.945 6.748 -13.895 1.00 52.59 99 MET A CA 1
ATOM 788 C C . MET A 1 99 ? 23.029 5.679 -14.099 1.00 52.59 99 MET A C 1
ATOM 790 O O . MET A 1 99 ? 24.131 5.850 -13.587 1.00 52.59 99 MET A O 1
ATOM 794 N N . PHE A 1 100 ? 22.748 4.595 -14.830 1.00 48.78 100 PHE A N 1
ATOM 795 C CA . PHE A 1 100 ? 23.695 3.485 -15.052 1.00 48.78 100 PHE A CA 1
ATOM 796 C C . PHE A 1 100 ? 24.339 3.473 -16.451 1.00 48.78 100 PHE A C 1
ATOM 798 O O . PHE A 1 100 ? 24.949 2.481 -16.840 1.00 48.78 100 PHE A O 1
ATOM 805 N N . ASN A 1 101 ? 24.230 4.575 -17.198 1.00 42.34 101 ASN A N 1
ATOM 806 C CA . ASN A 1 101 ? 24.882 4.774 -18.497 1.00 42.34 101 ASN A CA 1
ATOM 807 C C . ASN A 1 101 ? 26.154 5.646 -18.381 1.00 42.34 101 ASN A C 1
ATOM 809 O O . ASN A 1 101 ? 26.310 6.630 -19.107 1.00 42.34 101 ASN A O 1
ATOM 813 N N . GLN A 1 102 ? 27.066 5.293 -17.468 1.00 47.66 102 GLN A N 1
ATOM 8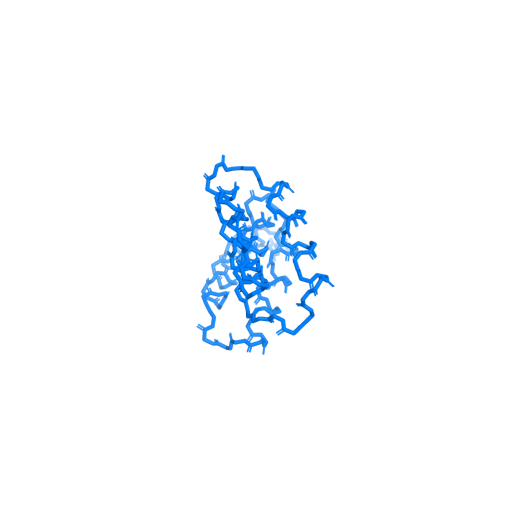14 C CA . GLN A 1 102 ? 28.450 5.793 -17.463 1.00 47.66 102 GLN A CA 1
ATOM 815 C C . GLN A 1 102 ? 29.437 4.648 -17.271 1.00 47.66 102 GLN A C 1
ATOM 817 O O . GLN A 1 102 ? 29.195 3.815 -16.370 1.00 47.66 102 GLN A O 1
#

pLDDT: mean 87.86, std 15.7, range [42.34, 98.5]